Protein AF-A0A917CIL8-F1 (afdb_monomer_lite)

Secondary structure (DSSP, 8-state):
-PPPP-EEEEEEEEEE--SSSEEEEETTTEEEEEESSHHHHHHHHHH--GGGSS-S-EEEE-TT-EEEEEEEEEEE-------GGGG----

Foldseek 3Di:
DDDQDKDKDKDKDKDWAQDQWKWKDALVGDTDDTHRDPVVVVVVVVVDDCVVDPGPDMDIAHHGGMDIRIDDMDIHHPPPDDDCVVVCPPD

pLDDT: mean 79.15, std 14.17, range [42.66, 96.31]

Structure (mmCIF, N/CA/C/O backbone):
data_AF-A0A917CIL8-F1
#
_entry.id   AF-A0A917CIL8-F1
#
loop_
_atom_site.group_PDB
_atom_site.id
_atom_site.type_symbol
_atom_site.label_atom_id
_atom_site.label_alt_id
_atom_site.label_comp_id
_atom_site.label_asym_id
_atom_site.label_entity_id
_atom_site.label_seq_id
_atom_site.pdbx_PDB_ins_code
_atom_site.Cartn_x
_atom_site.Cartn_y
_atom_site.Cartn_z
_atom_site.occupancy
_atom_site.B_iso_or_equiv
_atom_site.auth_seq_id
_atom_site.auth_comp_id
_atom_site.auth_asym_id
_atom_site.auth_atom_id
_atom_site.pdbx_PDB_model_num
ATOM 1 N N . MET A 1 1 ? 35.716 -8.140 -20.043 1.00 42.66 1 MET A N 1
ATOM 2 C CA . MET A 1 1 ? 34.248 -8.064 -20.218 1.00 42.66 1 MET A CA 1
ATOM 3 C C . MET A 1 1 ? 33.763 -6.821 -19.492 1.00 42.66 1 MET A C 1
ATOM 5 O O . MET A 1 1 ? 33.880 -6.775 -18.277 1.00 42.66 1 MET A O 1
ATOM 9 N N . GLY A 1 2 ? 33.346 -5.778 -20.216 1.00 48.22 2 GLY A N 1
ATOM 10 C CA . GLY A 1 2 ? 32.788 -4.575 -19.592 1.00 48.22 2 GLY A CA 1
ATOM 11 C C . GLY A 1 2 ? 31.369 -4.862 -19.110 1.00 48.22 2 GLY A C 1
ATOM 12 O O . GLY A 1 2 ? 30.557 -5.357 -19.887 1.00 48.22 2 GLY A O 1
ATOM 13 N N . SER A 1 3 ? 31.079 -4.608 -17.837 1.00 58.16 3 SER A N 1
ATOM 14 C CA . SER A 1 3 ? 29.724 -4.719 -17.301 1.00 58.16 3 SER A CA 1
ATOM 15 C C . SER A 1 3 ? 28.818 -3.694 -17.985 1.00 58.16 3 SER A C 1
ATOM 17 O O . SER A 1 3 ? 29.108 -2.497 -18.005 1.00 58.16 3 SER A O 1
ATOM 19 N N . MET A 1 4 ? 27.724 -4.173 -18.577 1.00 60.56 4 MET A N 1
ATOM 20 C CA . MET A 1 4 ? 26.690 -3.321 -19.157 1.00 60.56 4 M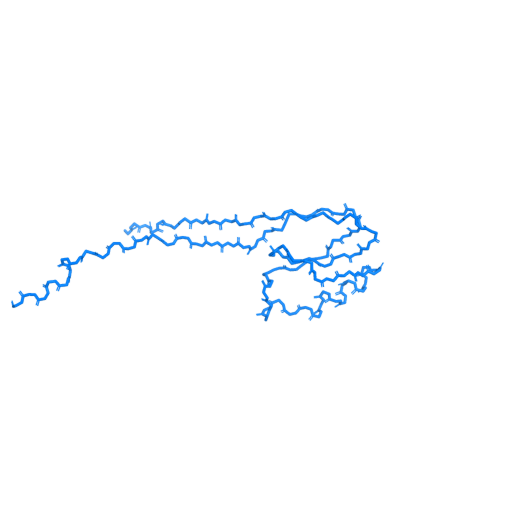ET A CA 1
ATOM 21 C C . MET A 1 4 ? 26.069 -2.505 -18.014 1.00 60.56 4 MET A C 1
ATOM 23 O O . MET A 1 4 ? 25.529 -3.077 -17.068 1.00 60.56 4 MET A O 1
ATOM 27 N N . LYS A 1 5 ? 26.219 -1.177 -18.051 1.00 67.94 5 LYS A N 1
ATOM 28 C CA . LYS A 1 5 ? 25.592 -0.285 -17.070 1.00 67.94 5 LYS A CA 1
ATOM 29 C C . LYS A 1 5 ? 24.144 -0.049 -17.489 1.00 67.94 5 LYS A C 1
ATOM 31 O O . LYS A 1 5 ? 23.891 0.335 -18.628 1.00 67.94 5 LYS A O 1
ATOM 36 N N . PHE A 1 6 ? 23.223 -0.292 -16.566 1.00 74.62 6 PHE A N 1
ATOM 37 C CA . PHE A 1 6 ? 21.806 0.019 -16.718 1.00 74.62 6 PHE A CA 1
ATOM 38 C C . PHE A 1 6 ? 21.455 1.149 -15.758 1.00 74.62 6 PHE A C 1
ATOM 40 O O . PHE A 1 6 ? 21.925 1.148 -14.617 1.00 74.62 6 PHE A O 1
ATOM 47 N N . ASP A 1 7 ? 20.620 2.080 -16.208 1.00 80.31 7 ASP A N 1
ATOM 48 C CA . ASP A 1 7 ? 20.068 3.109 -15.332 1.00 80.31 7 ASP A CA 1
ATOM 49 C C . ASP A 1 7 ? 18.785 2.588 -14.673 1.00 80.31 7 ASP A C 1
ATOM 51 O O . ASP A 1 7 ? 18.095 1.713 -15.207 1.00 80.31 7 ASP A O 1
ATOM 55 N N . LYS A 1 8 ? 18.451 3.120 -13.496 1.00 82.06 8 LYS A N 1
ATOM 56 C CA . LYS A 1 8 ? 17.279 2.706 -12.719 1.00 82.06 8 LYS A CA 1
ATOM 57 C C . LYS A 1 8 ? 16.467 3.923 -12.297 1.00 82.06 8 LYS A C 1
ATOM 59 O O . LYS A 1 8 ? 17.010 4.868 -11.735 1.00 82.06 8 LYS A O 1
ATOM 64 N N . VAL A 1 9 ? 15.161 3.872 -12.537 1.00 79.94 9 VAL A N 1
ATOM 65 C CA . VAL A 1 9 ? 14.185 4.833 -12.013 1.00 79.94 9 VAL A CA 1
ATOM 66 C C . VAL A 1 9 ? 13.431 4.169 -10.871 1.00 79.94 9 VAL A C 1
ATOM 68 O O . VAL A 1 9 ? 12.947 3.050 -11.028 1.00 79.94 9 VAL A O 1
ATOM 71 N N . VAL A 1 10 ? 13.329 4.855 -9.734 1.00 79.25 10 VAL A N 1
ATOM 72 C CA . VAL A 1 10 ? 12.561 4.415 -8.563 1.00 79.25 10 VAL A CA 1
ATOM 73 C C . VAL A 1 10 ? 11.458 5.433 -8.314 1.00 79.25 10 VAL A C 1
ATOM 75 O O . VAL A 1 10 ? 11.733 6.628 -8.213 1.00 79.25 10 VAL A O 1
ATOM 78 N N . PHE A 1 11 ? 10.217 4.966 -8.222 1.00 76.25 11 PHE A N 1
ATOM 79 C CA . PHE A 1 11 ? 9.062 5.797 -7.906 1.00 76.25 11 PHE A CA 1
ATOM 80 C C . PHE A 1 11 ? 8.734 5.656 -6.418 1.00 76.25 11 PHE A C 1
ATOM 82 O O . PHE A 1 11 ? 8.502 4.546 -5.934 1.00 76.25 11 PHE A O 1
ATOM 89 N N . ASN A 1 12 ? 8.709 6.785 -5.709 1.00 77.88 12 ASN A N 1
ATOM 90 C CA . ASN A 1 12 ? 8.340 6.861 -4.298 1.00 77.88 12 ASN A CA 1
ATOM 91 C C . ASN A 1 12 ? 7.080 7.710 -4.161 1.00 77.88 12 ASN A C 1
ATOM 93 O O . ASN A 1 12 ? 7.012 8.802 -4.727 1.00 77.88 12 ASN A O 1
ATOM 97 N N . HIS A 1 13 ? 6.116 7.221 -3.391 1.00 81.06 13 HIS A N 1
ATOM 98 C CA . HIS A 1 13 ? 4.878 7.934 -3.112 1.00 81.06 13 HIS A CA 1
ATOM 99 C C . HIS A 1 13 ? 4.664 7.995 -1.608 1.00 81.06 13 HIS A C 1
ATOM 101 O O . HIS A 1 13 ? 4.759 6.981 -0.924 1.00 81.06 13 HIS A O 1
ATOM 107 N N . THR A 1 14 ? 4.361 9.179 -1.091 1.00 85.56 14 THR A N 1
ATOM 108 C CA . THR A 1 14 ? 3.996 9.344 0.316 1.00 85.56 14 THR A CA 1
ATOM 109 C C . THR A 1 14 ? 2.482 9.309 0.434 1.00 85.56 14 THR A C 1
ATOM 111 O O . THR A 1 14 ? 1.793 10.061 -0.255 1.00 85.56 14 THR A O 1
ATOM 114 N N . CYS A 1 15 ? 1.972 8.450 1.310 1.00 87.44 15 CYS A N 1
ATOM 115 C CA . CYS A 1 15 ? 0.567 8.410 1.684 1.00 87.44 15 CYS A CA 1
ATOM 116 C C . CYS A 1 15 ? 0.434 8.766 3.165 1.00 87.44 15 CYS A C 1
ATOM 118 O O . CYS A 1 15 ? 1.212 8.287 3.987 1.00 87.44 15 CYS A O 1
ATOM 120 N N . GLU A 1 16 ? -0.538 9.613 3.485 1.00 91.06 16 GLU A N 1
ATOM 121 C CA . GLU A 1 16 ? -0.869 10.036 4.844 1.00 91.06 16 GLU A CA 1
ATOM 122 C C . GLU A 1 16 ? -2.350 9.740 5.082 1.00 91.06 16 GLU A C 1
ATOM 124 O O . GLU A 1 16 ? -3.217 10.246 4.362 1.00 91.06 16 GLU A O 1
ATOM 129 N N . ASN A 1 17 ? -2.645 8.914 6.084 1.00 93.38 17 ASN A N 1
ATOM 130 C CA . ASN A 1 17 ? -4.006 8.603 6.484 1.00 93.38 17 ASN A CA 1
ATOM 131 C C . ASN A 1 17 ? -4.520 9.667 7.461 1.00 93.38 17 ASN A C 1
ATOM 133 O O . ASN A 1 17 ? -4.270 9.602 8.659 1.00 93.38 17 ASN A O 1
ATOM 137 N N . LYS A 1 18 ? -5.281 10.642 6.956 1.00 93.94 18 LYS A N 1
ATOM 138 C CA . LYS A 1 18 ? -5.919 11.689 7.781 1.00 93.94 18 LYS A CA 1
ATOM 139 C C . LYS A 1 18 ? -7.294 11.302 8.330 1.00 93.94 18 LYS A C 1
ATOM 141 O O . LYS A 1 18 ? -8.011 12.173 8.815 1.00 93.94 18 LYS A O 1
ATOM 146 N N . SER A 1 19 ? -7.689 10.039 8.194 1.00 93.31 19 SER A N 1
ATOM 147 C CA . SER A 1 19 ? -8.971 9.540 8.694 1.00 93.31 19 SER A CA 1
ATOM 148 C C . SER A 1 19 ? -8.842 8.935 10.093 1.00 93.31 19 SER A C 1
ATOM 150 O O . SER A 1 19 ? -7.740 8.742 10.603 1.00 93.31 19 SER A O 1
ATOM 152 N N . ASP A 1 20 ? -9.985 8.623 10.697 1.00 95.00 20 ASP A N 1
ATOM 153 C CA . ASP A 1 20 ? -10.135 7.859 11.938 1.00 95.00 20 ASP A CA 1
ATOM 154 C C . ASP A 1 20 ? -10.263 6.340 11.697 1.00 95.00 20 ASP A C 1
ATOM 156 O O . ASP A 1 20 ? -10.600 5.591 12.613 1.00 95.00 20 ASP A O 1
ATOM 160 N N . ARG A 1 21 ? -9.992 5.875 10.470 1.00 94.31 21 ARG A N 1
ATOM 161 C CA . ARG A 1 21 ? -10.176 4.484 10.026 1.00 94.31 21 ARG A CA 1
ATOM 162 C C . ARG A 1 21 ? -8.853 3.855 9.609 1.00 94.31 21 ARG A C 1
ATOM 164 O O . ARG A 1 21 ? -7.910 4.553 9.239 1.00 94.31 21 ARG A O 1
ATOM 171 N N . PHE A 1 22 ? -8.789 2.528 9.636 1.00 94.75 22 PHE A N 1
ATOM 172 C CA . PHE A 1 22 ? -7.650 1.778 9.110 1.00 94.75 22 PHE A CA 1
ATOM 173 C C . PHE A 1 22 ? -7.780 1.679 7.596 1.00 94.75 22 PHE A C 1
ATOM 175 O O . PHE A 1 22 ? -8.812 1.241 7.092 1.00 94.75 22 PHE A O 1
ATOM 182 N N . VAL A 1 23 ? -6.748 2.082 6.858 1.00 94.00 23 VAL A N 1
ATOM 183 C CA . VAL A 1 23 ? -6.821 2.183 5.397 1.00 94.0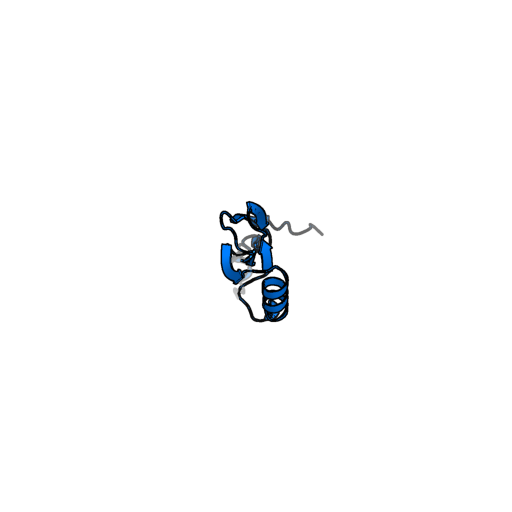0 23 VAL A CA 1
ATOM 184 C C . VAL A 1 23 ? -5.797 1.265 4.753 1.00 94.00 23 VAL A C 1
ATOM 186 O O . VAL A 1 23 ? -4.609 1.344 5.044 1.00 94.00 23 VAL A O 1
ATOM 189 N N . ILE A 1 24 ? -6.248 0.403 3.846 1.00 92.00 24 ILE A N 1
ATOM 190 C CA . ILE A 1 24 ? -5.365 -0.431 3.034 1.00 92.00 24 ILE A CA 1
ATOM 191 C C . ILE A 1 24 ? -4.971 0.353 1.787 1.00 92.00 24 ILE A C 1
ATOM 193 O O . ILE A 1 24 ? -5.825 0.814 1.023 1.00 92.00 24 ILE A O 1
ATOM 197 N N . VAL A 1 25 ? -3.665 0.480 1.570 1.00 90.19 25 VAL A N 1
ATOM 198 C CA . VAL A 1 25 ? -3.083 1.201 0.437 1.00 90.19 25 VAL A CA 1
ATOM 199 C C . VAL A 1 25 ? -2.138 0.312 -0.361 1.00 90.19 25 VAL A C 1
ATOM 201 O O . VAL A 1 25 ? -1.404 -0.513 0.188 1.00 90.19 25 VAL A O 1
ATOM 204 N N . GLY A 1 26 ? -2.144 0.506 -1.676 1.00 86.25 26 GLY A N 1
ATOM 205 C CA . GLY A 1 26 ? -1.211 -0.104 -2.614 1.00 86.25 26 GLY A CA 1
ATOM 206 C C . GLY A 1 26 ? -0.060 0.838 -2.958 1.00 86.25 26 GLY A C 1
ATOM 207 O O . GLY A 1 26 ? -0.233 2.051 -3.088 1.00 86.25 26 GLY A O 1
ATOM 208 N N . ASN A 1 27 ? 1.128 0.276 -3.180 1.00 78.69 27 ASN A N 1
ATOM 209 C CA . ASN A 1 27 ? 2.352 1.031 -3.472 1.00 78.69 27 ASN A CA 1
ATOM 210 C C . ASN A 1 27 ? 2.384 1.773 -4.825 1.00 78.69 27 ASN A C 1
ATOM 212 O O . ASN A 1 27 ? 3.325 2.519 -5.095 1.00 78.69 27 ASN A O 1
ATOM 216 N N . CYS A 1 28 ? 1.345 1.620 -5.645 1.00 70.62 28 CYS A N 1
ATOM 217 C CA . CYS A 1 28 ? 1.142 2.334 -6.906 1.00 70.62 28 CYS A CA 1
ATOM 218 C C . CYS A 1 28 ? 0.229 3.572 -6.756 1.00 70.62 28 CYS A C 1
ATOM 220 O O . CYS A 1 28 ? -0.394 3.982 -7.730 1.00 70.62 28 CYS A O 1
ATOM 222 N N . SER A 1 29 ? 0.160 4.172 -5.557 1.00 64.81 29 SER A N 1
ATOM 223 C CA . SER A 1 29 ? -0.731 5.299 -5.207 1.00 64.81 29 SER A CA 1
ATOM 224 C C . SER A 1 29 ? -2.223 4.975 -5.271 1.00 64.81 29 SER A C 1
ATOM 226 O O . SER A 1 29 ? -3.019 5.772 -5.765 1.00 64.81 29 SER A O 1
ATOM 228 N N . GLU A 1 30 ? -2.619 3.808 -4.764 1.00 79.19 30 GLU A N 1
ATOM 229 C CA . GLU A 1 30 ? -4.015 3.375 -4.820 1.00 79.19 30 GLU A CA 1
ATOM 230 C C . GLU A 1 30 ? -4.593 3.153 -3.424 1.00 79.19 30 GLU A C 1
ATOM 232 O O . GLU A 1 30 ? -4.027 2.420 -2.613 1.00 79.19 30 GLU A O 1
ATOM 237 N N . PHE A 1 31 ? -5.738 3.783 -3.161 1.00 86.00 31 PHE A N 1
ATOM 238 C CA . PHE A 1 31 ? -6.627 3.410 -2.065 1.00 86.00 31 PHE A CA 1
ATOM 239 C C . PHE A 1 31 ? -7.307 2.083 -2.418 1.00 86.00 31 PHE A C 1
ATOM 241 O O . PHE A 1 31 ? -7.827 1.945 -3.527 1.00 86.00 31 PHE A O 1
ATOM 248 N N . ILE A 1 32 ? -7.296 1.121 -1.494 1.00 88.31 32 ILE A N 1
ATOM 249 C CA . ILE A 1 32 ? -7.885 -0.207 -1.710 1.00 88.31 32 ILE A CA 1
ATOM 250 C C . ILE A 1 32 ? -9.201 -0.334 -0.942 1.00 88.31 32 ILE A C 1
ATOM 252 O O . ILE A 1 32 ? -10.231 -0.633 -1.540 1.00 88.31 32 ILE A O 1
ATOM 256 N N . SER A 1 33 ? -9.175 -0.092 0.369 1.00 91.94 33 SER A N 1
ATOM 257 C CA . SER A 1 33 ? -10.350 -0.202 1.244 1.00 91.94 33 SER A CA 1
ATOM 258 C C . SER A 1 33 ? -10.097 0.445 2.604 1.00 91.94 33 SER A C 1
ATOM 260 O O . SER A 1 33 ? -8.943 0.533 3.027 1.00 91.94 33 SER A O 1
ATOM 262 N N . ASP A 1 34 ? -11.157 0.796 3.324 1.00 94.81 34 ASP A N 1
ATOM 263 C CA . ASP A 1 34 ? -11.122 1.292 4.701 1.00 94.81 34 ASP A CA 1
ATOM 264 C C . ASP A 1 34 ? -11.910 0.386 5.659 1.00 94.81 34 ASP A C 1
ATOM 266 O O . ASP A 1 34 ? -12.902 -0.234 5.279 1.00 94.81 34 ASP A O 1
ATOM 270 N N . HIS A 1 35 ? -11.474 0.337 6.916 1.00 95.69 35 HIS A N 1
ATOM 271 C CA . HIS A 1 35 ? -11.998 -0.566 7.939 1.00 95.69 35 HIS A CA 1
ATOM 272 C C . HIS A 1 35 ? -12.074 0.127 9.295 1.00 95.69 35 HIS A C 1
ATOM 274 O O . HIS A 1 35 ? -11.310 1.053 9.580 1.00 95.69 35 HIS A O 1
ATOM 280 N N . SER A 1 36 ? -13.007 -0.311 10.140 1.00 94.31 36 SER A N 1
ATOM 281 C CA . SER A 1 36 ? -13.224 0.325 11.444 1.00 94.31 36 SER A CA 1
ATOM 282 C C . SER A 1 36 ? -12.259 -0.210 12.500 1.00 94.31 36 SER A C 1
ATOM 284 O O . SER A 1 36 ? -11.958 0.497 13.460 1.00 94.31 36 SER A O 1
ATOM 286 N N . THR A 1 37 ? -11.761 -1.437 12.325 1.00 94.69 37 THR A N 1
ATOM 287 C CA . THR A 1 37 ? -10.777 -2.052 13.224 1.00 94.69 37 THR A CA 1
ATOM 288 C C . THR A 1 37 ? -9.571 -2.602 12.466 1.00 94.69 37 THR A C 1
ATOM 290 O O . THR A 1 37 ? -9.606 -2.814 11.250 1.00 94.69 37 THR A O 1
ATOM 293 N N . ILE A 1 38 ? -8.481 -2.840 13.198 1.00 95.12 38 ILE A N 1
ATOM 294 C CA . ILE A 1 38 ? -7.264 -3.419 12.630 1.00 95.12 38 ILE A CA 1
ATOM 295 C C . ILE A 1 38 ? -7.479 -4.874 12.200 1.00 95.12 38 ILE A C 1
ATOM 297 O O . ILE A 1 38 ? -6.902 -5.304 11.207 1.00 95.12 38 ILE A O 1
ATOM 301 N N . GLU A 1 39 ? -8.334 -5.625 12.895 1.00 96.31 39 GLU A N 1
ATOM 302 C CA . GLU A 1 39 ? -8.640 -7.023 12.582 1.00 96.31 39 GLU A CA 1
ATOM 303 C C . GLU A 1 39 ? -9.387 -7.145 11.250 1.00 96.31 39 GLU A C 1
ATOM 305 O O . GLU A 1 39 ? -9.047 -7.998 10.431 1.00 96.31 39 GLU A O 1
ATOM 310 N N . GLU A 1 40 ? -10.361 -6.261 11.003 1.00 94.50 40 GLU A N 1
ATOM 311 C CA . GLU A 1 40 ? -11.057 -6.161 9.714 1.00 94.50 40 GLU A CA 1
ATOM 312 C C . GLU A 1 40 ? -10.064 -5.854 8.585 1.00 94.50 40 GLU A C 1
ATOM 314 O O . GLU A 1 40 ? -10.040 -6.544 7.562 1.00 94.50 40 GLU A O 1
ATOM 319 N N . ALA A 1 41 ? -9.177 -4.877 8.807 1.00 94.06 41 ALA A N 1
ATOM 320 C CA . ALA A 1 41 ? -8.148 -4.508 7.843 1.00 94.06 41 ALA A CA 1
ATOM 321 C C . ALA A 1 41 ? -7.159 -5.653 7.573 1.00 94.06 41 ALA A C 1
ATOM 323 O O . ALA A 1 41 ? -6.785 -5.887 6.427 1.00 94.06 41 ALA A O 1
ATOM 324 N N . GLN A 1 42 ? -6.739 -6.390 8.603 1.00 94.25 42 GLN A N 1
ATOM 325 C CA . GLN A 1 42 ? -5.843 -7.541 8.469 1.00 94.25 42 GLN A CA 1
ATOM 326 C C . GLN A 1 42 ? -6.506 -8.699 7.726 1.00 94.25 42 GLN A C 1
ATOM 328 O O . GLN A 1 42 ? -5.864 -9.312 6.872 1.00 94.25 42 GLN A O 1
ATOM 333 N N . SER A 1 43 ? -7.783 -8.969 8.008 1.00 94.19 43 SER A N 1
ATOM 334 C CA . SER A 1 43 ? -8.556 -9.972 7.277 1.00 94.19 43 SER A CA 1
ATOM 335 C C . SER A 1 43 ? -8.622 -9.610 5.795 1.00 94.19 43 SER A C 1
ATOM 337 O O . SER A 1 43 ? -8.202 -10.399 4.952 1.00 94.19 43 SER A O 1
ATOM 339 N N . ALA A 1 44 ? -9.035 -8.380 5.476 1.00 91.75 44 ALA A N 1
ATOM 340 C CA . ALA A 1 44 ? -9.099 -7.903 4.099 1.00 91.75 44 ALA A CA 1
ATOM 341 C C . ALA A 1 44 ? -7.722 -7.902 3.413 1.00 91.75 44 ALA A C 1
ATOM 343 O O . ALA A 1 44 ? -7.622 -8.243 2.238 1.00 91.75 44 ALA A O 1
ATOM 344 N N . LEU A 1 45 ? -6.645 -7.577 4.137 1.00 90.81 45 LEU A N 1
ATOM 345 C CA . LEU A 1 45 ? -5.278 -7.653 3.617 1.00 90.81 45 LEU A CA 1
ATOM 346 C C . LEU A 1 45 ? -4.887 -9.088 3.245 1.00 90.81 45 LEU A C 1
ATOM 348 O O . LEU A 1 45 ? -4.235 -9.290 2.223 1.00 90.81 45 LEU A O 1
ATOM 352 N N . SER A 1 46 ? -5.278 -10.074 4.057 1.00 89.56 46 SER A N 1
ATOM 353 C CA . SER A 1 46 ? -4.978 -11.488 3.804 1.00 89.56 46 SER A CA 1
ATOM 354 C C . SER A 1 46 ? -5.721 -12.059 2.593 1.00 89.56 46 SER A C 1
ATOM 356 O O . SER A 1 46 ? -5.204 -12.959 1.932 1.00 89.56 46 SER A O 1
ATOM 358 N N . ASP A 1 47 ? -6.874 -11.482 2.251 1.00 87.62 47 ASP A N 1
ATOM 359 C CA . ASP A 1 47 ? -7.654 -11.859 1.070 1.00 87.62 47 ASP A CA 1
ATOM 360 C C . ASP A 1 47 ? -7.080 -11.259 -0.233 1.00 87.62 47 ASP A C 1
ATOM 362 O O . ASP A 1 47 ? -7.379 -11.734 -1.337 1.00 87.62 47 ASP A O 1
ATOM 366 N N . ILE A 1 48 ? -6.217 -10.236 -0.139 1.00 85.12 48 ILE A N 1
ATOM 367 C CA . ILE A 1 48 ? -5.605 -9.584 -1.303 1.00 85.12 48 ILE A CA 1
ATOM 368 C C . ILE A 1 48 ? -4.495 -10.457 -1.899 1.00 85.12 48 ILE A C 1
ATOM 370 O O . ILE A 1 48 ? -3.388 -10.585 -1.371 1.00 85.12 48 ILE A O 1
ATOM 374 N N . HIS A 1 49 ? -4.753 -10.968 -3.101 1.00 80.75 49 HIS A N 1
ATOM 375 C CA . HIS A 1 49 ? -3.774 -11.698 -3.898 1.00 80.75 49 HIS A CA 1
ATOM 376 C C . HIS A 1 49 ? -2.954 -10.732 -4.765 1.00 80.75 49 HIS A C 1
ATOM 378 O O . HIS A 1 49 ? -3.313 -10.390 -5.893 1.00 80.75 49 HIS A O 1
ATOM 384 N N . VAL A 1 50 ? -1.813 -10.292 -4.227 1.00 71.81 50 VAL A N 1
ATOM 385 C CA . VAL A 1 50 ? -0.898 -9.330 -4.874 1.00 71.81 50 VAL A CA 1
ATOM 386 C C . VAL A 1 50 ? -0.397 -9.833 -6.238 1.00 71.81 50 VAL A C 1
ATOM 388 O O . VAL A 1 50 ? -0.255 -9.044 -7.163 1.00 71.81 50 VAL A O 1
ATOM 391 N N . GLY A 1 51 ? -0.195 -11.147 -6.397 1.00 67.75 51 GLY A N 1
ATOM 392 C CA . GLY A 1 51 ? 0.322 -11.750 -7.635 1.00 67.75 51 GLY A CA 1
ATOM 393 C C . GLY A 1 51 ? -0.593 -11.626 -8.861 1.00 67.75 51 GLY A C 1
ATOM 394 O O . GLY A 1 51 ? -0.097 -11.662 -9.984 1.00 67.75 51 GLY A O 1
ATOM 395 N N . GLU A 1 52 ? -1.899 -11.444 -8.660 1.00 64.38 52 GLU A N 1
ATOM 396 C CA . GLU A 1 52 ? -2.883 -11.230 -9.737 1.00 64.38 52 GLU A CA 1
ATOM 397 C C . GLU A 1 52 ? -3.333 -9.765 -9.838 1.00 64.38 52 GLU A C 1
ATOM 399 O O . GLU A 1 52 ? -4.138 -9.397 -10.694 1.00 64.38 52 GLU A O 1
ATOM 404 N N . SER A 1 53 ? -2.805 -8.910 -8.963 1.00 68.94 53 SER A N 1
ATOM 405 C CA . SER A 1 53 ? -3.211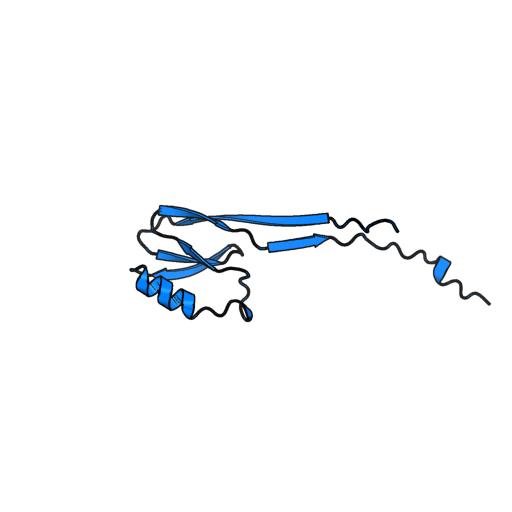 -7.517 -8.842 1.00 68.94 53 SER A CA 1
ATOM 406 C C . SER A 1 53 ? -2.210 -6.576 -9.511 1.00 68.94 53 SER A C 1
ATOM 408 O O . SER A 1 53 ? -1.047 -6.892 -9.739 1.00 68.94 53 SER A O 1
ATOM 410 N N . LYS A 1 54 ? -2.652 -5.345 -9.768 1.00 70.44 54 LYS A N 1
ATOM 411 C CA . LYS A 1 54 ? -1.790 -4.232 -10.210 1.00 70.44 54 LYS A CA 1
ATOM 412 C C . LYS A 1 54 ? -0.879 -3.673 -9.102 1.00 70.44 54 LYS A C 1
ATOM 414 O O . LYS A 1 54 ? -0.116 -2.735 -9.340 1.00 70.44 54 LYS A O 1
ATOM 419 N N . TRP A 1 55 ? -0.975 -4.214 -7.890 1.00 74.19 55 TRP A N 1
ATOM 420 C CA . TRP A 1 55 ? -0.207 -3.792 -6.722 1.00 74.19 55 TRP A CA 1
ATOM 421 C C . TRP A 1 55 ? 1.055 -4.635 -6.609 1.00 74.19 55 TRP A C 1
ATOM 423 O O . TRP A 1 55 ? 0.975 -5.854 -6.638 1.00 74.19 55 TRP A O 1
ATOM 433 N N . ALA A 1 56 ? 2.215 -4.007 -6.434 1.00 72.62 56 ALA A N 1
ATOM 434 C CA . ALA A 1 56 ? 3.449 -4.737 -6.134 1.00 72.62 56 ALA A CA 1
ATOM 435 C C . ALA A 1 56 ? 3.621 -4.966 -4.620 1.00 72.62 56 ALA A C 1
ATOM 437 O O . ALA A 1 56 ? 4.326 -5.878 -4.197 1.00 72.62 56 ALA A O 1
ATOM 438 N N . LYS A 1 57 ? 2.977 -4.133 -3.796 1.00 80.19 57 LYS A N 1
ATOM 439 C CA . LYS A 1 57 ? 2.929 -4.246 -2.338 1.00 80.19 57 LYS A CA 1
ATOM 440 C C . LYS A 1 57 ? 1.679 -3.547 -1.814 1.00 80.19 57 LYS A C 1
ATOM 442 O O . LYS A 1 57 ? 1.308 -2.486 -2.316 1.00 80.19 57 LYS A O 1
ATOM 447 N N . VAL A 1 58 ? 1.083 -4.125 -0.782 1.00 88.00 58 VAL A N 1
ATOM 448 C CA . VAL A 1 58 ? -0.050 -3.568 -0.040 1.00 88.00 58 VAL A CA 1
ATOM 449 C C . VAL A 1 58 ? 0.306 -3.470 1.438 1.00 88.00 58 VAL A C 1
ATOM 451 O O . VAL A 1 58 ? 1.114 -4.260 1.931 1.00 88.00 58 VAL A O 1
ATOM 454 N N . GLN A 1 59 ? -0.247 -2.483 2.134 1.00 90.38 59 GLN A N 1
ATOM 455 C CA . GLN A 1 59 ? -0.078 -2.326 3.578 1.00 90.38 59 GLN A CA 1
ATOM 456 C C . GLN A 1 59 ? -1.267 -1.588 4.193 1.00 90.38 59 GLN A C 1
ATOM 458 O O . GLN A 1 59 ? -1.982 -0.869 3.496 1.00 90.38 59 GLN A O 1
ATOM 463 N N . ILE A 1 60 ? -1.448 -1.758 5.498 1.00 93.50 60 ILE A N 1
ATOM 464 C CA . ILE A 1 60 ? -2.432 -1.024 6.297 1.00 93.50 60 ILE A CA 1
ATOM 465 C C . ILE A 1 60 ? -1.760 0.244 6.828 1.00 93.50 60 ILE A C 1
ATOM 467 O O . ILE A 1 60 ? -0.600 0.191 7.225 1.00 93.50 60 ILE A O 1
ATOM 471 N N . LEU A 1 61 ? -2.488 1.358 6.816 1.00 93.69 61 LEU A N 1
ATOM 472 C CA . LEU A 1 61 ? -2.153 2.591 7.517 1.00 93.69 61 LEU A CA 1
ATOM 473 C C . LEU A 1 61 ? -3.145 2.803 8.653 1.00 93.69 61 LEU A C 1
ATOM 475 O O . LEU A 1 61 ? -4.359 2.840 8.425 1.00 93.69 61 LEU A O 1
ATOM 479 N N . GLU A 1 62 ? -2.630 2.980 9.861 1.00 94.62 62 GLU A N 1
ATOM 480 C CA . GLU A 1 62 ? -3.429 3.357 11.022 1.00 94.62 62 GLU A CA 1
ATOM 481 C C . GLU A 1 62 ? -3.939 4.807 10.907 1.00 94.62 62 GLU A C 1
ATOM 483 O O . GLU A 1 62 ? -3.403 5.601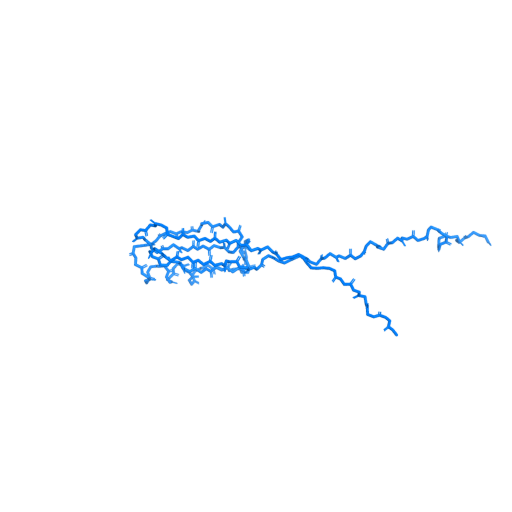 10.119 1.00 94.62 62 GLU A O 1
ATOM 488 N N . PRO A 1 63 ? -4.981 5.187 11.667 1.00 95.69 63 PRO A N 1
ATOM 489 C CA . PRO A 1 63 ? -5.414 6.577 11.771 1.00 95.69 63 PRO A CA 1
ATOM 490 C C . PRO A 1 63 ? -4.261 7.529 12.127 1.00 95.69 63 PRO A C 1
ATOM 492 O O . PRO A 1 63 ? -3.604 7.375 13.154 1.00 95.69 63 PRO A O 1
ATOM 495 N N . GLY A 1 64 ? -4.016 8.534 11.285 1.00 93.44 64 GLY A N 1
ATOM 496 C CA . GLY A 1 64 ? -2.934 9.510 11.460 1.00 93.44 64 GLY A CA 1
ATOM 497 C C . GLY A 1 64 ? -1.551 9.043 10.989 1.00 93.44 64 GLY A C 1
ATOM 498 O O . GLY A 1 64 ? -0.601 9.826 11.031 1.00 93.44 64 GLY A O 1
ATOM 499 N N . GLU A 1 65 ? -1.408 7.799 10.529 1.00 93.12 65 GLU A N 1
ATOM 500 C CA . GLU A 1 65 ? -0.124 7.268 10.080 1.00 93.12 65 GLU A CA 1
ATOM 501 C C . GLU A 1 65 ? 0.258 7.793 8.688 1.00 93.12 65 GLU A C 1
ATOM 503 O O . GLU A 1 65 ? -0.581 8.028 7.814 1.00 93.12 65 GLU A O 1
ATOM 508 N N . SER A 1 66 ? 1.560 7.958 8.462 1.00 90.69 66 SER A N 1
ATOM 509 C CA . SER A 1 66 ? 2.127 8.234 7.145 1.00 90.69 66 SER A CA 1
ATOM 510 C C . SER A 1 66 ? 3.121 7.157 6.759 1.00 90.69 66 SER A C 1
ATOM 512 O O . SER A 1 66 ? 3.959 6.762 7.566 1.00 90.69 66 SER A O 1
ATOM 514 N N . ALA A 1 67 ? 3.106 6.760 5.491 1.00 86.44 67 ALA A N 1
ATOM 515 C CA . ALA A 1 67 ? 4.098 5.847 4.959 1.00 86.44 67 ALA A CA 1
ATOM 516 C C . ALA A 1 67 ? 4.622 6.290 3.597 1.00 86.44 67 ALA A C 1
ATOM 518 O O . ALA A 1 67 ? 3.886 6.776 2.734 1.00 86.44 67 ALA A O 1
ATOM 519 N N . SER A 1 68 ? 5.918 6.056 3.400 1.00 83.38 68 SER A N 1
ATOM 520 C CA . SER A 1 68 ? 6.552 6.139 2.090 1.00 83.38 68 SER A CA 1
ATOM 521 C C . SER A 1 68 ? 6.467 4.774 1.421 1.00 83.38 68 SER A C 1
ATOM 523 O O . SER A 1 68 ? 7.077 3.798 1.860 1.00 83.38 68 SER A O 1
ATOM 525 N N . LEU A 1 69 ? 5.662 4.705 0.373 1.00 78.88 69 LEU A N 1
ATOM 526 C CA . LEU A 1 69 ? 5.465 3.529 -0.447 1.00 78.88 69 LEU A CA 1
ATOM 527 C C . LEU A 1 69 ? 6.464 3.558 -1.602 1.00 78.88 69 LEU A C 1
ATOM 529 O O . LEU A 1 69 ? 6.405 4.418 -2.485 1.00 78.88 69 LEU A O 1
ATOM 533 N N . SER A 1 70 ? 7.370 2.586 -1.604 1.00 71.81 70 SER A N 1
ATOM 534 C CA . SER A 1 70 ? 8.272 2.307 -2.716 1.00 71.81 70 SER A CA 1
ATOM 535 C C . SER A 1 70 ? 7.987 0.912 -3.271 1.00 71.81 70 SER A C 1
ATOM 537 O O . SER A 1 70 ? 7.571 -0.004 -2.556 1.00 71.81 70 SER A O 1
ATOM 539 N N . GLY A 1 71 ? 8.162 0.743 -4.578 1.00 66.44 71 GLY A N 1
ATOM 540 C CA . GLY A 1 71 ? 8.068 -0.582 -5.199 1.00 66.44 71 GLY A CA 1
ATOM 541 C C . GLY A 1 71 ? 7.789 -0.586 -6.694 1.00 66.44 71 GLY A C 1
ATOM 542 O O . GLY A 1 71 ? 7.821 -1.647 -7.306 1.00 66.44 71 GLY A O 1
ATOM 543 N N . LEU A 1 72 ? 7.583 0.583 -7.299 1.00 66.81 72 LEU A N 1
ATOM 544 C CA . LEU A 1 72 ? 7.697 0.739 -8.741 1.00 66.81 72 LEU A CA 1
ATOM 545 C C . LEU A 1 72 ? 9.142 1.094 -9.079 1.00 66.81 72 LEU A C 1
ATOM 547 O O . LEU A 1 72 ? 9.635 2.176 -8.756 1.00 66.81 72 LEU A O 1
ATOM 551 N N . GLU A 1 73 ? 9.818 0.165 -9.740 1.00 76.56 73 GLU A N 1
ATOM 552 C CA . GLU A 1 73 ? 11.163 0.354 -10.261 1.00 76.56 73 GLU A CA 1
ATOM 553 C C . GLU A 1 73 ? 11.162 0.067 -11.757 1.00 76.56 73 GLU A C 1
ATOM 555 O O . GLU A 1 73 ? 10.529 -0.880 -12.226 1.00 76.56 73 GLU A O 1
ATOM 560 N N . ARG A 1 74 ? 11.882 0.883 -12.523 1.00 75.50 74 ARG A N 1
ATOM 561 C CA . ARG A 1 74 ? 12.040 0.682 -13.959 1.00 75.50 74 ARG A CA 1
ATOM 562 C C . ARG A 1 74 ? 13.509 0.715 -14.331 1.00 75.50 74 ARG A C 1
ATOM 564 O O . ARG A 1 74 ? 14.176 1.735 -14.168 1.00 75.50 74 ARG A O 1
ATOM 571 N N . THR A 1 75 ? 13.985 -0.393 -14.881 1.00 82.44 75 THR A N 1
ATOM 572 C CA . THR A 1 75 ? 15.296 -0.464 -15.526 1.00 82.44 75 THR A CA 1
ATOM 573 C C . THR A 1 75 ? 15.221 0.218 -16.887 1.00 82.44 75 THR A C 1
ATOM 575 O O . THR A 1 75 ? 14.344 -0.085 -17.701 1.00 82.44 75 THR A O 1
ATOM 578 N N . ILE A 1 76 ? 16.138 1.144 -17.142 1.00 80.00 76 ILE A N 1
ATOM 579 C CA . ILE A 1 76 ? 16.329 1.759 -18.450 1.00 80.00 76 ILE A CA 1
ATOM 580 C C . ILE A 1 76 ? 17.471 1.017 -19.131 1.00 80.00 76 ILE A C 1
ATOM 582 O O . ILE A 1 76 ? 18.633 1.087 -18.725 1.00 80.00 76 ILE A O 1
ATOM 586 N N . TYR A 1 77 ? 17.115 0.289 -20.185 1.00 76.25 77 TYR A N 1
ATOM 587 C CA . TYR A 1 77 ? 18.090 -0.372 -21.032 1.00 76.25 77 TYR A CA 1
ATOM 588 C C . TYR A 1 77 ? 18.756 0.656 -21.951 1.00 76.25 77 TYR A C 1
ATOM 590 O O . TYR A 1 77 ? 18.057 1.495 -22.534 1.00 76.25 77 TYR A O 1
ATOM 598 N N . PRO A 1 78 ? 20.090 0.605 -22.110 1.00 72.12 78 PRO A N 1
ATOM 599 C CA . PRO A 1 78 ? 20.774 1.458 -23.064 1.00 72.12 78 PRO A CA 1
ATOM 600 C C . PRO A 1 78 ? 20.216 1.201 -24.466 1.00 72.12 78 PRO A C 1
ATOM 602 O O . PRO A 1 78 ? 19.991 0.055 -24.862 1.00 72.12 78 PRO A O 1
ATOM 605 N N . LYS A 1 79 ? 19.991 2.275 -25.232 1.00 68.88 79 LYS A N 1
ATOM 606 C CA . LYS A 1 79 ? 19.613 2.146 -26.641 1.00 68.88 79 LYS A CA 1
ATOM 607 C C . LYS A 1 79 ? 20.754 1.453 -27.376 1.00 68.88 79 LYS A C 1
ATOM 609 O O . LYS A 1 79 ? 21.820 2.041 -27.554 1.00 68.88 79 LYS A O 1
ATOM 614 N N . VAL A 1 80 ? 20.521 0.222 -27.817 1.00 67.44 80 VAL A N 1
ATOM 615 C CA . VAL A 1 80 ? 21.412 -0.439 -28.767 1.00 67.44 80 VAL A CA 1
ATOM 616 C C . VAL A 1 80 ? 21.231 0.296 -30.091 1.00 67.44 80 VAL A C 1
ATOM 618 O O . VAL A 1 80 ? 20.191 0.178 -30.737 1.00 67.44 80 VAL A O 1
ATOM 621 N N . LYS A 1 81 ? 22.200 1.137 -30.461 1.00 57.22 81 LYS A N 1
ATOM 622 C CA . LYS A 1 81 ? 22.290 1.618 -31.838 1.00 57.22 81 LYS A CA 1
ATOM 623 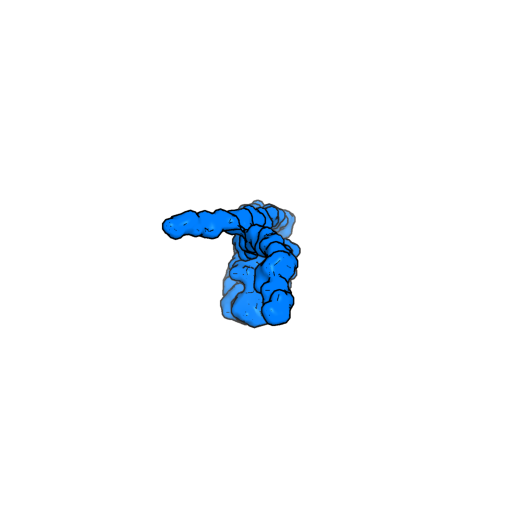C C . LYS A 1 81 ? 22.745 0.427 -32.668 1.00 57.22 81 LYS A C 1
ATOM 625 O O . LYS A 1 81 ? 23.880 -0.014 -32.521 1.00 57.22 81 LYS A O 1
ATOM 630 N N . TYR A 1 82 ? 21.841 -0.111 -33.476 1.00 54.03 82 TYR A N 1
ATOM 631 C CA . TYR A 1 82 ? 22.233 -1.032 -34.528 1.00 54.03 82 TYR A CA 1
ATOM 632 C C . TYR A 1 82 ? 22.985 -0.221 -35.575 1.00 54.03 82 TYR A C 1
ATOM 634 O O . TYR A 1 82 ? 22.468 0.771 -36.087 1.00 54.03 82 TYR A O 1
ATOM 642 N N . ASP A 1 83 ? 24.233 -0.602 -35.809 1.00 60.09 83 ASP A N 1
ATOM 643 C CA . ASP A 1 83 ? 24.992 -0.110 -36.944 1.00 60.09 83 ASP A CA 1
ATOM 644 C C . ASP A 1 83 ? 24.472 -0.844 -38.184 1.00 60.09 83 ASP A C 1
ATOM 646 O O . ASP A 1 83 ? 24.597 -2.066 -38.288 1.00 60.09 83 ASP A O 1
ATOM 650 N N . GLU A 1 84 ? 23.829 -0.114 -39.095 1.00 58.00 84 GLU A N 1
ATOM 651 C CA . GLU A 1 84 ? 23.281 -0.672 -40.336 1.00 58.00 84 GLU A CA 1
ATOM 652 C C . GLU A 1 84 ? 24.376 -1.285 -41.231 1.00 58.00 84 GLU A C 1
ATOM 654 O O . GLU A 1 84 ? 24.065 -2.137 -42.060 1.00 58.00 84 GLU A O 1
ATOM 659 N N . SER A 1 85 ? 25.660 -0.960 -41.012 1.00 58.88 85 SER A N 1
ATOM 660 C CA . SER A 1 85 ? 2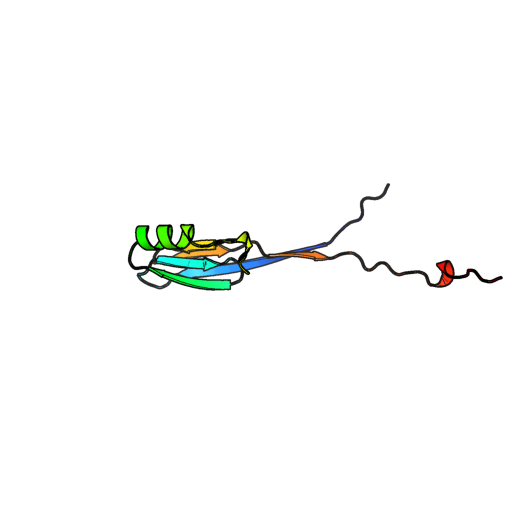6.783 -1.609 -41.707 1.00 58.88 85 SER A CA 1
ATOM 661 C C . SER A 1 85 ? 26.997 -3.080 -41.320 1.00 58.88 85 SER A C 1
ATOM 663 O O . SER A 1 85 ? 27.674 -3.809 -42.041 1.00 58.88 85 SER A O 1
ATOM 665 N N . MET A 1 86 ? 26.383 -3.570 -40.232 1.00 56.62 86 MET A N 1
ATOM 666 C CA . MET A 1 86 ? 26.404 -5.002 -39.890 1.00 56.62 86 MET A CA 1
ATOM 667 C C . MET A 1 86 ? 25.455 -5.854 -40.747 1.00 56.62 86 MET A C 1
ATOM 669 O O . MET A 1 86 ? 25.541 -7.081 -40.704 1.00 56.62 86 MET A O 1
ATOM 673 N N . PHE A 1 87 ? 24.567 -5.227 -41.525 1.00 55.59 87 PHE A N 1
ATOM 674 C CA . PHE A 1 87 ? 23.676 -5.906 -42.472 1.00 55.59 87 PHE A CA 1
ATOM 675 C C . PHE A 1 87 ? 24.164 -5.825 -43.920 1.00 55.59 87 PHE A C 1
ATOM 677 O O . PHE A 1 87 ? 23.425 -6.213 -44.826 1.00 55.59 87 PHE A O 1
ATOM 684 N N . ASP A 1 88 ? 25.407 -5.393 -44.152 1.00 57.94 88 ASP A N 1
ATOM 685 C CA . ASP A 1 88 ? 26.039 -5.495 -45.465 1.00 57.94 88 ASP A CA 1
ATOM 686 C C . ASP A 1 88 ? 26.445 -6.962 -45.732 1.00 57.94 88 ASP A C 1
ATOM 688 O O . ASP A 1 88 ? 27.611 -7.338 -45.797 1.00 57.94 88 ASP A O 1
ATOM 692 N N . LEU A 1 89 ? 25.440 -7.827 -45.912 1.00 57.34 89 LEU A N 1
ATOM 693 C CA . LEU A 1 89 ? 25.553 -9.091 -46.654 1.00 57.34 89 LEU A CA 1
ATOM 694 C C . LEU A 1 89 ? 25.577 -8.782 -48.165 1.00 57.34 89 LEU A C 1
ATOM 696 O O . LEU A 1 89 ? 24.854 -9.372 -48.972 1.00 57.34 89 LEU A O 1
ATOM 700 N N . GLY A 1 90 ? 26.378 -7.783 -48.532 1.00 54.28 90 GLY A N 1
ATOM 701 C CA . GLY A 1 90 ? 26.520 -7.243 -49.868 1.00 54.28 90 GLY A CA 1
ATOM 702 C C . GLY A 1 90 ? 27.526 -8.033 -50.697 1.00 54.28 90 GLY A C 1
ATOM 703 O O . GLY A 1 90 ? 28.665 -7.600 -50.834 1.00 54.28 90 GLY A O 1
ATOM 704 N N . LYS A 1 91 ? 27.003 -9.095 -51.324 1.00 43.06 91 LYS A N 1
ATOM 705 C CA . LYS A 1 91 ? 27.465 -9.799 -52.544 1.00 43.06 91 LYS A CA 1
ATOM 706 C C . LYS A 1 91 ? 28.611 -10.806 -52.457 1.00 43.06 91 LYS A C 1
ATOM 708 O O . LYS A 1 91 ? 29.753 -10.431 -52.131 1.00 43.06 91 LYS A O 1
#

Radius of gyration: 21.71 Å; chains: 1; bounding box: 48×24×66 Å

Organism: NCBI:txid1340531

Sequence (91 aa):
MGSMKFDKVVFNHTCENKSDRFVIVGNCSEFISDHSTIEEAQSALSDIHVGESKWAKVQILEPGESASLSGLERTIYPKVKYDESMFDLGK